Protei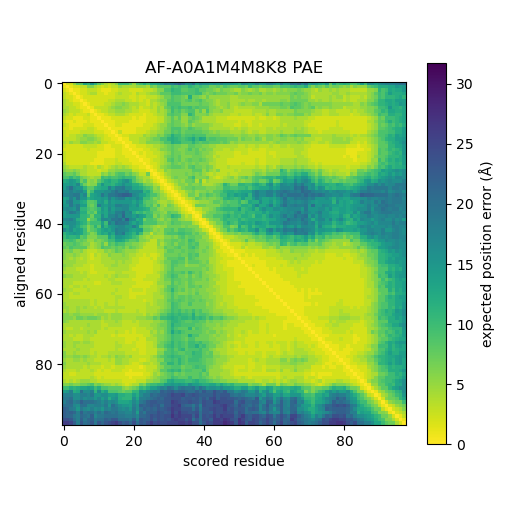n AF-A0A1M4M8K8-F1 (afdb_monomer)

pLDDT: mean 80.92, std 15.63, range [33.34, 95.56]

Mean predicted aligned error: 7.6 Å

Radius of gyration: 14.16 Å; Cα contacts (8 Å, |Δi|>4): 183; chains: 1; bounding box: 38×30×30 Å

Secondary structure (DSSP, 8-state):
-EEEEE-SSEEEEE-TTS-EEEEEPSEEEEETTEE-TT-SSEEEE-TTHHHHHHHHHHHHHHHHHHTT---SEEEEETTTTEEEE-TTS---TTTS--

Foldseek 3Di:
DAFPDDDQFWTWGADPVLKIKIAGFQFAADDPLDGDNPHPHRNDGHPCPLLVVQVVVQVVVVVCVVVVNDDQFDDDDSVRSMTIGNNVPPVPVVPPDD

Solvent-accessible surface area (backbone atoms only — not comparable to full-atom values): 5573 Å² total; per-residue (Å²): 121,46,83,74,45,84,52,86,44,35,37,35,26,39,40,92,89,54,30,32,39,38,35,43,36,33,43,35,29,9,58,97,72,41,88,28,91,84,43,95,40,79,33,51,71,43,89,56,48,17,42,53,53,47,54,54,48,47,57,52,53,52,55,37,46,75,69,70,44,94,67,44,73,73,49,71,43,70,91,76,24,30,34,36,32,44,51,85,49,79,72,58,82,81,68,73,82,124

Sequence (98 aa):
MDLVYRGKTKDVYKLENGNYLLKFKDDVTGTDGVFDPGANTVGLSIEGAGKAGLRLTKFFFEKLNDMNIPTHYVDADIENNSKVDRGTFRMSCAKEYK

Structure (mmCIF, N/CA/C/O backbone):
data_AF-A0A1M4M8K8-F1
#
_entry.id   AF-A0A1M4M8K8-F1
#
loop_
_atom_site.group_PDB
_atom_site.id
_atom_site.type_symbol
_atom_site.label_atom_id
_atom_site.label_alt_id
_atom_site.label_comp_id
_atom_site.label_asym_id
_atom_site.label_entity_id
_atom_site.label_seq_id
_atom_site.pdbx_PDB_ins_code
_atom_site.Cartn_x
_atom_site.Cartn_y
_atom_site.Cartn_z
_atom_site.occupancy
_atom_site.B_iso_or_equiv
_atom_site.auth_seq_id
_atom_site.auth_comp_id
_atom_site.auth_asym_id
_atom_site.auth_atom_id
_atom_site.pdbx_PDB_model_num
ATOM 1 N N . MET A 1 1 ? -3.485 13.692 7.116 1.00 82.06 1 MET A N 1
ATOM 2 C CA . MET A 1 1 ? -2.732 12.448 6.819 1.00 82.06 1 MET A CA 1
ATOM 3 C C . MET A 1 1 ? -1.283 12.702 7.166 1.00 82.06 1 MET A C 1
ATOM 5 O O . MET A 1 1 ? -0.727 13.654 6.632 1.00 82.06 1 MET A O 1
ATOM 9 N N . ASP A 1 2 ? -0.679 11.852 7.991 1.00 87.19 2 ASP A N 1
ATOM 10 C CA . ASP A 1 2 ? 0.689 12.075 8.474 1.00 87.19 2 ASP A CA 1
ATOM 11 C C . ASP A 1 2 ? 1.619 10.988 7.945 1.00 87.19 2 ASP A C 1
ATOM 13 O O . ASP A 1 2 ? 1.315 9.804 8.082 1.00 87.19 2 ASP A O 1
ATOM 17 N N . LEU A 1 3 ? 2.750 11.355 7.335 1.00 89.56 3 LEU A N 1
ATOM 18 C CA . LEU A 1 3 ? 3.749 10.374 6.905 1.00 89.56 3 LEU A CA 1
ATOM 19 C C . LEU A 1 3 ? 4.424 9.767 8.143 1.00 89.56 3 LEU A C 1
ATOM 21 O O . LEU A 1 3 ? 5.115 10.461 8.882 1.00 89.56 3 LEU A O 1
ATOM 25 N N . VAL A 1 4 ? 4.237 8.465 8.354 1.00 89.25 4 VAL A N 1
ATOM 26 C CA . VAL A 1 4 ? 4.798 7.728 9.500 1.00 89.25 4 VAL A CA 1
ATOM 27 C C . VAL A 1 4 ? 6.129 7.092 9.143 1.00 89.25 4 VAL A C 1
ATOM 29 O O . VAL A 1 4 ? 7.038 7.039 9.968 1.00 89.25 4 VAL A O 1
ATOM 32 N N . TYR A 1 5 ? 6.239 6.573 7.921 1.00 88.44 5 TYR A N 1
ATOM 33 C CA . TYR A 1 5 ? 7.429 5.870 7.476 1.00 88.44 5 TYR A CA 1
ATOM 34 C C . TYR A 1 5 ? 7.581 5.966 5.962 1.00 88.44 5 TYR A C 1
ATOM 36 O O . TYR A 1 5 ? 6.632 5.730 5.215 1.00 88.44 5 TYR A O 1
ATOM 44 N N . ARG A 1 6 ? 8.797 6.282 5.518 1.00 86.25 6 ARG A N 1
ATOM 45 C CA . ARG A 1 6 ? 9.188 6.245 4.111 1.00 86.25 6 ARG A CA 1
ATOM 46 C C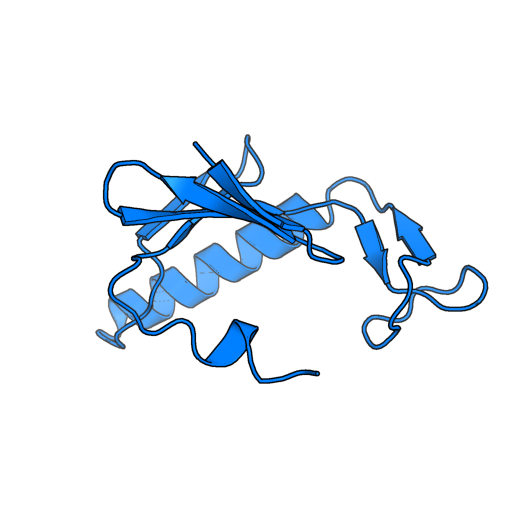 . ARG A 1 6 ? 10.014 4.988 3.876 1.00 86.25 6 ARG A C 1
ATOM 48 O O . ARG A 1 6 ? 11.169 4.921 4.284 1.00 86.25 6 ARG A O 1
ATOM 55 N N . GLY A 1 7 ? 9.401 3.989 3.255 1.00 83.00 7 GLY A N 1
ATOM 56 C CA . GLY A 1 7 ? 10.058 2.740 2.890 1.00 83.00 7 GLY A CA 1
ATOM 57 C C . GLY A 1 7 ? 10.648 2.782 1.482 1.00 83.00 7 GLY A C 1
ATOM 58 O O . GLY A 1 7 ? 10.405 3.713 0.707 1.00 83.00 7 GLY A O 1
ATOM 59 N N . LYS A 1 8 ? 11.393 1.722 1.142 1.00 80.12 8 LYS A N 1
ATOM 60 C CA . LYS A 1 8 ? 12.013 1.537 -0.182 1.00 80.12 8 LYS A CA 1
ATOM 61 C C . LYS A 1 8 ? 10.955 1.496 -1.288 1.00 80.12 8 LYS A C 1
ATOM 63 O O . LYS A 1 8 ? 11.008 2.277 -2.222 1.00 80.12 8 LYS A O 1
ATOM 68 N N . THR A 1 9 ? 9.948 0.640 -1.118 1.00 81.19 9 THR A N 1
ATOM 69 C CA . THR A 1 9 ? 8.913 0.375 -2.135 1.00 81.19 9 THR A CA 1
ATOM 70 C C . THR A 1 9 ? 7.524 0.882 -1.740 1.00 81.19 9 THR A C 1
ATOM 72 O O . THR A 1 9 ? 6.585 0.807 -2.534 1.00 81.19 9 THR A O 1
ATOM 75 N N . LYS A 1 10 ? 7.352 1.373 -0.502 1.00 87.12 10 LYS A N 1
ATOM 76 C CA . LYS A 1 10 ? 6.071 1.882 0.012 1.00 87.12 10 LYS A CA 1
ATOM 77 C C . LYS A 1 10 ? 6.262 3.036 0.985 1.00 87.12 10 LYS A C 1
ATOM 79 O O . LYS A 1 10 ? 7.152 2.977 1.829 1.00 87.12 10 LYS A O 1
ATOM 84 N N . ASP A 1 11 ? 5.381 4.023 0.916 1.00 90.06 11 ASP A N 1
ATOM 85 C CA . ASP A 1 11 ? 5.233 5.053 1.944 1.00 90.06 11 ASP A CA 1
ATOM 86 C C . ASP A 1 11 ? 4.011 4.748 2.812 1.00 90.06 11 ASP A C 1
ATOM 88 O O . ASP A 1 11 ? 2.954 4.380 2.302 1.00 90.06 11 ASP A O 1
ATOM 92 N N . VAL A 1 12 ? 4.159 4.888 4.127 1.00 91.31 12 VAL A N 1
ATOM 93 C CA . VAL A 1 12 ? 3.118 4.589 5.115 1.00 91.31 12 VAL A CA 1
ATOM 94 C C . VAL A 1 12 ? 2.646 5.891 5.742 1.00 91.31 12 VAL A C 1
ATOM 96 O O . VAL A 1 12 ? 3.420 6.598 6.390 1.00 91.31 12 VAL A O 1
ATOM 99 N N . TYR A 1 13 ? 1.360 6.177 5.593 1.00 91.50 13 TYR A N 1
ATOM 100 C CA . TYR A 1 13 ? 0.693 7.337 6.164 1.00 91.50 13 TYR A CA 1
ATOM 101 C C . TYR A 1 13 ? -0.305 6.899 7.229 1.00 91.50 13 TYR A C 1
ATOM 103 O O . TYR A 1 13 ? -0.975 5.882 7.075 1.00 91.50 13 TYR A O 1
ATOM 111 N N . LYS A 1 14 ? -0.440 7.675 8.299 1.00 91.75 14 LYS A N 1
ATOM 112 C CA . LYS A 1 14 ? -1.508 7.520 9.284 1.00 91.75 14 LYS A CA 1
ATOM 113 C C . LYS A 1 14 ? -2.707 8.3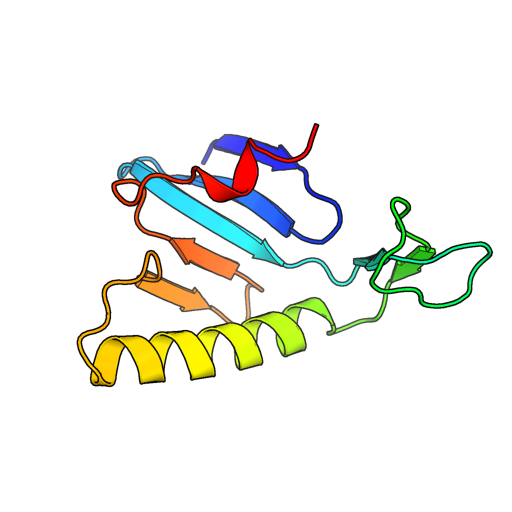61 8.866 1.00 91.75 14 LYS A C 1
ATOM 115 O O . LYS A 1 14 ? -2.568 9.540 8.523 1.00 91.75 14 LYS A O 1
ATOM 120 N N . LEU A 1 15 ? -3.877 7.741 8.897 1.00 91.25 15 LEU A N 1
ATOM 121 C CA . LEU A 1 15 ? -5.167 8.384 8.701 1.00 91.25 15 LEU A CA 1
ATOM 122 C C . LEU A 1 15 ? -5.759 8.786 10.059 1.00 91.25 15 LEU A C 1
ATOM 124 O O . LEU A 1 15 ? -5.460 8.187 11.093 1.00 91.25 15 LEU A O 1
ATOM 128 N N . GLU A 1 16 ? -6.620 9.800 10.057 1.00 89.00 16 GLU A N 1
ATOM 129 C CA . GLU A 1 16 ? -7.236 10.348 11.277 1.00 89.00 16 GLU A CA 1
ATOM 130 C C . GLU A 1 16 ? -8.136 9.332 11.993 1.00 89.00 16 GLU A C 1
ATOM 132 O O . GLU A 1 16 ? -8.224 9.328 13.216 1.00 89.00 16 GLU A O 1
ATOM 137 N N . ASN A 1 17 ? -8.727 8.398 11.243 1.00 88.50 17 ASN A N 1
ATOM 138 C CA . ASN A 1 17 ? -9.532 7.293 11.770 1.00 88.50 17 ASN A CA 1
ATOM 139 C C . ASN A 1 17 ? -8.703 6.174 12.437 1.00 88.50 17 ASN A C 1
ATOM 141 O O . ASN A 1 17 ? -9.256 5.144 12.815 1.00 88.50 17 ASN A O 1
ATOM 145 N N . GLY A 1 18 ? -7.382 6.340 12.549 1.00 87.56 18 GLY A N 1
ATOM 146 C CA . GLY A 1 18 ? -6.476 5.360 13.146 1.00 87.56 18 GLY A CA 1
ATOM 147 C C . GLY A 1 18 ? -5.997 4.265 12.192 1.00 87.56 18 GLY A C 1
ATOM 148 O O . GLY A 1 18 ? -5.139 3.480 12.590 1.00 87.56 18 GLY A O 1
ATOM 149 N N . ASN A 1 19 ? -6.484 4.220 10.949 1.00 92.00 19 ASN A N 1
ATOM 150 C CA . ASN A 1 19 ? -5.977 3.312 9.919 1.00 92.00 19 ASN A CA 1
ATOM 151 C C . ASN A 1 19 ? -4.693 3.844 9.275 1.00 92.00 19 ASN A C 1
ATOM 153 O O . ASN A 1 19 ? -4.305 5.002 9.448 1.00 92.00 19 ASN A O 1
ATOM 157 N N . TYR A 1 20 ? -4.041 2.985 8.502 1.00 91.81 20 TYR A N 1
ATOM 158 C CA . TYR A 1 20 ? -2.846 3.321 7.746 1.00 91.81 20 TYR A CA 1
ATOM 159 C C . TYR A 1 20 ? -3.129 3.268 6.249 1.00 91.81 20 TYR A C 1
ATOM 161 O O . TYR A 1 20 ? -3.815 2.373 5.772 1.00 91.81 20 TYR A O 1
ATOM 169 N N . LEU A 1 21 ? -2.582 4.224 5.508 1.00 91.94 21 LEU A N 1
ATOM 170 C CA . LEU A 1 21 ? -2.575 4.242 4.054 1.00 91.94 21 LEU A CA 1
ATOM 171 C C . LEU A 1 21 ? -1.162 3.910 3.576 1.00 91.94 21 LEU A C 1
ATOM 173 O O . LEU A 1 21 ? -0.214 4.632 3.877 1.00 91.94 21 LEU A O 1
ATOM 177 N N . LEU A 1 22 ? -1.021 2.829 2.824 1.00 92.19 22 LEU A N 1
ATOM 178 C CA . LEU A 1 22 ? 0.229 2.406 2.212 1.00 92.19 22 LEU A CA 1
ATOM 179 C C . LEU A 1 22 ? 0.199 2.802 0.738 1.00 92.19 22 LEU A C 1
ATOM 181 O O . LEU A 1 22 ? -0.587 2.249 -0.028 1.00 92.19 22 LEU A O 1
ATOM 185 N N . LYS A 1 23 ? 1.061 3.735 0.331 1.00 90.81 23 LYS A N 1
ATOM 186 C CA . LYS A 1 23 ? 1.261 4.099 -1.076 1.00 90.81 23 LYS A CA 1
ATOM 187 C C . LYS A 1 23 ? 2.400 3.292 -1.672 1.00 90.81 23 LYS A C 1
ATOM 189 O O . LYS A 1 23 ? 3.503 3.296 -1.134 1.00 90.81 23 LYS A O 1
ATOM 194 N N . PHE A 1 24 ? 2.129 2.602 -2.768 1.00 89.12 24 PHE A N 1
ATOM 195 C CA . PHE A 1 24 ? 3.079 1.753 -3.471 1.00 89.12 24 PHE A CA 1
ATOM 196 C C . PHE A 1 24 ? 3.855 2.609 -4.470 1.00 89.12 24 PHE A C 1
ATOM 198 O O . PHE A 1 24 ? 3.261 3.400 -5.202 1.00 89.12 24 PHE A O 1
ATOM 205 N N . LYS A 1 25 ? 5.177 2.455 -4.482 1.00 85.75 25 LYS A N 1
ATOM 206 C CA . LYS A 1 25 ? 6.064 3.118 -5.438 1.00 85.75 25 LYS A CA 1
ATOM 207 C C . LYS A 1 25 ? 6.382 2.175 -6.589 1.00 85.75 25 LYS A C 1
ATOM 209 O O . LYS A 1 25 ? 6.302 0.957 -6.439 1.00 85.75 25 LYS A O 1
ATOM 214 N N . ASP A 1 26 ? 6.790 2.772 -7.695 1.00 83.81 26 ASP A N 1
ATOM 215 C CA . ASP A 1 26 ? 7.354 2.070 -8.850 1.00 83.81 26 ASP A CA 1
ATOM 216 C C . ASP A 1 26 ? 8.859 1.788 -8.678 1.00 83.81 26 ASP A C 1
ATOM 218 O O . ASP A 1 26 ? 9.479 1.092 -9.481 1.00 83.81 26 ASP A O 1
ATOM 222 N N . ASP A 1 27 ? 9.431 2.280 -7.578 1.00 78.75 27 ASP A N 1
ATOM 223 C CA . ASP A 1 27 ? 10.804 2.034 -7.167 1.00 78.75 27 ASP A CA 1
ATOM 224 C C . ASP A 1 27 ? 11.016 0.554 -6.849 1.00 78.75 27 ASP A C 1
ATOM 226 O O . ASP A 1 27 ? 10.343 -0.034 -5.994 1.00 78.75 27 ASP A O 1
ATOM 230 N N . VAL A 1 28 ? 12.001 -0.033 -7.518 1.00 75.69 28 VAL A N 1
ATOM 231 C CA . VAL A 1 28 ? 12.449 -1.403 -7.301 1.00 75.69 28 VAL A CA 1
ATOM 232 C C . VAL A 1 28 ? 13.864 -1.408 -6.745 1.00 75.69 28 VAL A C 1
ATOM 234 O O . VAL A 1 28 ? 14.688 -0.526 -7.006 1.00 75.69 28 VAL A O 1
ATOM 237 N N . THR A 1 29 ? 14.157 -2.408 -5.927 1.00 74.62 29 THR A N 1
ATOM 238 C CA . THR A 1 29 ? 15.490 -2.560 -5.357 1.00 74.62 29 THR A CA 1
ATOM 239 C C . THR A 1 29 ? 16.449 -3.142 -6.392 1.00 74.62 29 THR A C 1
ATOM 241 O O . THR A 1 29 ? 16.052 -3.886 -7.291 1.00 74.62 29 THR A O 1
ATOM 244 N N . GLY A 1 30 ? 17.715 -2.754 -6.299 1.00 67.81 30 GLY A N 1
ATOM 245 C CA . GLY A 1 30 ? 18.758 -3.246 -7.186 1.00 67.81 30 GLY A CA 1
ATOM 246 C C . GLY A 1 30 ? 20.150 -2.884 -6.696 1.00 67.81 30 GLY A C 1
ATOM 247 O O . GLY A 1 30 ? 20.316 -1.944 -5.912 1.00 67.81 30 GLY A O 1
ATOM 248 N N . THR A 1 31 ? 21.131 -3.632 -7.185 1.00 66.94 31 THR A N 1
ATOM 249 C CA . THR A 1 31 ? 22.561 -3.403 -6.954 1.00 66.94 31 THR A CA 1
ATOM 250 C C . THR A 1 31 ? 23.209 -3.160 -8.313 1.00 66.94 31 THR A C 1
ATOM 252 O O . THR A 1 31 ? 22.945 -3.903 -9.256 1.00 66.94 31 THR A O 1
ATOM 255 N N . ASP A 1 32 ? 23.990 -2.084 -8.440 1.00 65.31 32 ASP A N 1
ATOM 256 C CA . ASP A 1 32 ? 24.724 -1.728 -9.667 1.00 65.31 32 ASP A CA 1
ATOM 257 C C . ASP A 1 32 ? 23.863 -1.669 -10.947 1.00 65.31 32 ASP A C 1
ATOM 259 O O . ASP A 1 32 ? 24.292 -2.042 -12.036 1.00 65.31 32 ASP A O 1
ATOM 263 N N . GLY A 1 33 ? 22.615 -1.201 -10.820 1.00 61.72 33 GLY A N 1
ATOM 264 C CA . GLY A 1 33 ? 21.682 -1.072 -11.946 1.00 61.72 33 GLY A CA 1
ATOM 265 C C . GLY A 1 33 ? 21.055 -2.390 -12.416 1.00 61.72 33 GLY A C 1
ATOM 266 O O . GLY A 1 33 ? 20.314 -2.390 -13.397 1.00 61.72 33 GLY A O 1
ATOM 267 N N . VAL A 1 34 ? 21.299 -3.502 -11.716 1.00 71.81 34 VAL A N 1
ATOM 268 C CA . VAL A 1 34 ? 20.626 -4.787 -11.941 1.00 71.81 34 VAL A CA 1
ATOM 269 C C . VAL A 1 34 ? 19.469 -4.926 -10.952 1.00 71.81 34 VAL A C 1
ATOM 271 O O . VAL A 1 34 ? 19.630 -4.683 -9.755 1.00 71.81 34 VAL A O 1
ATOM 274 N N . PHE A 1 35 ? 18.288 -5.307 -11.452 1.00 66.62 35 PHE A N 1
ATOM 275 C CA . PHE A 1 35 ? 17.118 -5.585 -10.616 1.00 66.62 35 PHE A CA 1
ATOM 276 C C . PHE A 1 35 ? 17.433 -6.712 -9.628 1.00 66.62 35 PHE A C 1
ATOM 278 O O . PHE A 1 35 ? 17.705 -7.842 -10.033 1.00 66.62 35 PHE A O 1
ATOM 285 N N . ASP A 1 36 ? 17.361 -6.397 -8.338 1.00 70.19 36 ASP A N 1
ATOM 286 C CA . ASP A 1 36 ? 17.569 -7.343 -7.248 1.00 70.19 36 ASP A CA 1
ATOM 287 C C . ASP A 1 36 ? 16.498 -7.095 -6.170 1.00 70.19 36 ASP A C 1
ATOM 289 O O . ASP A 1 36 ? 16.585 -6.116 -5.416 1.00 70.19 36 ASP A O 1
ATOM 293 N N . PRO A 1 37 ? 15.476 -7.965 -6.062 1.00 64.25 37 PRO A N 1
ATOM 294 C CA . PRO A 1 37 ? 14.388 -7.799 -5.100 1.00 64.25 37 PRO A CA 1
ATOM 295 C C . PRO A 1 37 ? 14.846 -7.926 -3.634 1.00 64.25 37 PRO A C 1
ATOM 297 O O . PRO A 1 37 ? 14.081 -7.577 -2.734 1.00 64.25 37 PRO A O 1
ATOM 300 N N . GLY A 1 38 ? 16.068 -8.414 -3.381 1.00 63.16 38 GLY A N 1
ATOM 301 C CA . GLY A 1 38 ? 16.682 -8.516 -2.055 1.00 63.16 38 GLY A CA 1
ATOM 302 C C . GLY A 1 38 ? 17.577 -7.333 -1.676 1.00 63.16 38 GLY A C 1
ATOM 303 O O . GLY A 1 38 ? 17.988 -7.229 -0.518 1.00 63.16 38 GLY A O 1
ATOM 304 N N . ALA A 1 39 ? 17.868 -6.421 -2.607 1.00 72.94 39 ALA A N 1
ATOM 305 C CA . ALA A 1 39 ? 18.798 -5.330 -2.354 1.00 72.94 39 ALA A CA 1
ATOM 306 C C . ALA A 1 39 ? 18.265 -4.301 -1.336 1.00 72.94 39 ALA A C 1
ATOM 308 O O . ALA A 1 39 ? 17.063 -4.043 -1.166 1.00 72.94 39 ALA A O 1
ATOM 309 N N . ASN A 1 40 ? 19.201 -3.665 -0.633 1.00 66.88 40 ASN A N 1
ATOM 310 C CA . ASN A 1 40 ? 18.899 -2.619 0.346 1.00 66.88 40 ASN A CA 1
ATOM 311 C C . ASN A 1 40 ? 18.838 -1.214 -0.253 1.00 66.88 40 ASN A C 1
ATOM 313 O O . ASN A 1 40 ? 18.398 -0.281 0.417 1.00 66.88 40 ASN A O 1
ATOM 317 N N . THR A 1 41 ? 19.193 -1.087 -1.525 1.00 64.38 41 THR A N 1
ATOM 318 C CA . THR A 1 41 ? 19.202 0.149 -2.300 1.00 64.38 41 THR A CA 1
ATOM 319 C C . THR A 1 41 ? 18.103 0.132 -3.352 1.00 64.38 41 THR A C 1
ATOM 321 O O . THR A 1 41 ? 17.795 -0.911 -3.929 1.00 64.38 41 THR A O 1
ATOM 324 N N . VAL A 1 42 ? 17.499 1.294 -3.602 1.00 66.38 42 VAL A N 1
ATOM 325 C CA . VAL A 1 42 ? 16.652 1.500 -4.784 1.00 66.38 42 VAL A CA 1
ATOM 326 C C . VAL A 1 42 ? 17.586 1.529 -5.987 1.00 66.38 42 VAL A C 1
ATOM 328 O O . VAL A 1 42 ? 18.474 2.376 -6.045 1.00 66.38 42 VAL A O 1
ATOM 331 N N . GLY A 1 43 ? 17.435 0.560 -6.885 1.00 64.12 43 GLY A N 1
ATOM 332 C CA . GLY A 1 43 ? 18.339 0.387 -8.021 1.00 64.12 43 GLY A CA 1
ATOM 333 C C . GLY A 1 43 ? 17.771 0.949 -9.317 1.00 64.12 43 GLY A C 1
ATOM 334 O O . GLY A 1 43 ? 18.525 1.463 -10.135 1.00 64.12 43 GLY A O 1
ATOM 335 N N . LEU A 1 44 ? 16.450 0.857 -9.500 1.00 75.62 44 LEU A N 1
ATOM 336 C CA . LEU A 1 44 ? 15.733 1.264 -10.710 1.00 75.62 44 LEU A CA 1
ATOM 337 C C . LEU A 1 44 ? 14.295 1.681 -10.348 1.00 75.62 44 LEU A C 1
ATOM 339 O O . LEU A 1 44 ? 13.804 1.362 -9.265 1.00 75.62 44 LEU A O 1
ATOM 343 N N . SER A 1 45 ? 13.600 2.356 -11.262 1.00 75.50 45 SER A N 1
ATOM 344 C CA . SER A 1 45 ? 12.152 2.591 -11.176 1.00 75.50 45 SER A CA 1
ATOM 345 C C . SER A 1 45 ? 11.498 1.960 -12.402 1.00 75.50 45 SER A C 1
ATOM 347 O O . SER A 1 45 ? 11.939 2.202 -13.527 1.00 75.50 45 SER A O 1
ATOM 349 N N . ILE A 1 46 ? 10.509 1.093 -12.190 1.00 78.81 46 ILE A N 1
ATOM 350 C CA . ILE A 1 46 ? 9.776 0.410 -13.260 1.00 78.81 46 ILE A CA 1
ATOM 351 C C . ILE A 1 46 ? 8.332 0.885 -13.194 1.00 78.81 46 ILE A C 1
ATOM 353 O O . ILE A 1 46 ? 7.604 0.539 -12.262 1.00 78.81 46 ILE A O 1
ATOM 357 N N . GLU A 1 47 ? 7.916 1.656 -14.197 1.00 81.94 47 GLU A N 1
ATOM 358 C CA . GLU A 1 47 ? 6.560 2.194 -14.267 1.00 81.94 47 GLU A CA 1
ATOM 359 C C . GLU A 1 47 ? 5.515 1.075 -14.144 1.00 81.94 47 GLU A C 1
ATOM 361 O O . GLU A 1 47 ? 5.552 0.059 -14.844 1.00 81.94 47 GLU A O 1
ATOM 366 N N . GLY A 1 48 ? 4.578 1.246 -13.211 1.00 83.50 48 GLY A N 1
ATOM 367 C CA . GLY A 1 48 ? 3.511 0.283 -12.961 1.00 83.50 48 GLY A CA 1
ATOM 368 C C . GLY A 1 48 ? 3.897 -0.916 -12.089 1.00 83.50 48 GLY A C 1
ATOM 369 O O . GLY A 1 48 ? 3.020 -1.746 -11.813 1.00 83.50 48 GLY A O 1
ATOM 370 N N . ALA A 1 49 ? 5.135 -1.012 -11.593 1.00 85.19 49 ALA A N 1
ATOM 371 C CA . ALA A 1 49 ? 5.522 -2.037 -10.620 1.00 85.19 49 ALA A CA 1
ATOM 372 C C . ALA A 1 49 ? 4.708 -1.924 -9.320 1.00 85.19 49 ALA A C 1
ATOM 374 O O . ALA A 1 49 ? 4.237 -2.937 -8.789 1.00 85.19 49 ALA A O 1
ATOM 375 N N . GLY A 1 50 ? 4.440 -0.699 -8.858 1.00 86.19 50 GLY A N 1
ATOM 376 C CA . GLY A 1 50 ? 3.573 -0.438 -7.713 1.00 86.19 50 GLY A CA 1
ATOM 377 C C . GLY A 1 50 ? 2.141 -0.917 -7.960 1.00 86.19 50 GLY A C 1
ATOM 378 O O . GLY A 1 50 ? 1.583 -1.638 -7.126 1.00 86.19 50 GLY A O 1
ATOM 379 N N . LYS A 1 51 ? 1.584 -0.617 -9.146 1.00 90.31 51 LYS A N 1
ATOM 380 C CA . LYS A 1 51 ? 0.242 -1.066 -9.581 1.00 90.31 51 LYS A CA 1
ATOM 381 C C . LYS A 1 51 ? 0.142 -2.588 -9.621 1.00 90.31 51 LYS A C 1
ATOM 383 O O . LYS A 1 51 ? -0.823 -3.165 -9.117 1.00 90.31 51 LYS A O 1
ATOM 388 N N . ALA A 1 52 ? 1.128 -3.252 -10.222 1.00 88.75 52 ALA A N 1
ATOM 389 C CA . ALA A 1 52 ? 1.170 -4.708 -10.317 1.00 88.75 52 ALA A CA 1
ATOM 390 C C . ALA A 1 52 ? 1.257 -5.358 -8.929 1.00 88.75 52 ALA A C 1
ATOM 392 O O . ALA A 1 52 ? 0.478 -6.265 -8.623 1.00 88.75 52 ALA A O 1
ATOM 393 N N . GLY A 1 53 ? 2.131 -4.837 -8.062 1.00 88.81 53 GLY A N 1
ATOM 394 C CA . GLY A 1 53 ? 2.256 -5.300 -6.684 1.00 88.81 53 GLY A CA 1
ATOM 395 C C . GLY A 1 53 ? 0.970 -5.106 -5.878 1.00 88.81 53 GLY A C 1
ATOM 396 O O . GLY A 1 53 ? 0.585 -5.989 -5.109 1.00 88.81 53 GLY A O 1
ATOM 397 N N . LEU A 1 54 ? 0.265 -3.988 -6.076 1.00 92.06 54 LEU A N 1
ATOM 398 C CA . LEU A 1 54 ? -1.002 -3.716 -5.401 1.00 92.06 54 LEU A CA 1
ATOM 399 C C . LEU A 1 54 ? -2.129 -4.638 -5.884 1.00 92.06 54 LEU A C 1
ATOM 401 O O . LEU A 1 54 ? -2.867 -5.158 -5.050 1.00 92.06 54 LEU A O 1
ATOM 405 N N . ARG A 1 55 ? -2.233 -4.906 -7.193 1.00 92.19 55 ARG A N 1
ATOM 406 C CA . ARG A 1 55 ? -3.215 -5.862 -7.741 1.00 92.19 55 ARG A CA 1
ATOM 407 C C . ARG A 1 55 ? -3.037 -7.262 -7.157 1.00 92.19 55 ARG A C 1
ATOM 409 O O . ARG A 1 55 ? -4.013 -7.873 -6.729 1.00 92.19 55 ARG A O 1
ATOM 416 N N . LEU A 1 56 ? -1.795 -7.744 -7.094 1.00 93.12 56 LEU A N 1
ATOM 417 C CA . LEU A 1 56 ? -1.486 -9.051 -6.514 1.00 93.12 56 LEU A CA 1
ATOM 418 C C . LEU A 1 56 ? -1.806 -9.090 -5.015 1.00 93.12 56 LEU A C 1
ATOM 420 O O . LEU A 1 56 ? -2.406 -10.043 -4.525 1.00 93.12 56 LEU A O 1
ATOM 424 N N . THR A 1 57 ? -1.440 -8.022 -4.302 1.00 92.50 57 THR A N 1
ATOM 425 C CA . THR A 1 57 ? -1.758 -7.851 -2.881 1.00 92.50 57 THR A CA 1
ATOM 426 C C . THR A 1 57 ? -3.270 -7.933 -2.665 1.00 92.50 57 THR A C 1
ATOM 428 O O . THR A 1 57 ? -3.721 -8.774 -1.894 1.00 92.50 57 THR A O 1
ATOM 431 N N . LYS A 1 58 ? -4.057 -7.118 -3.380 1.00 93.50 58 LYS A N 1
ATOM 432 C CA . LYS A 1 58 ? -5.526 -7.113 -3.309 1.00 93.50 58 LYS A CA 1
ATOM 433 C C . LYS A 1 58 ? -6.100 -8.520 -3.492 1.00 93.50 58 LYS A C 1
ATOM 435 O O . LYS A 1 58 ? -6.792 -9.004 -2.605 1.00 93.50 58 LYS A O 1
ATOM 440 N N . PHE A 1 59 ? -5.705 -9.207 -4.562 1.00 94.50 59 PHE A N 1
ATOM 441 C CA . PHE A 1 59 ? -6.186 -10.552 -4.880 1.00 94.50 59 PHE A CA 1
ATOM 442 C C . PHE A 1 59 ? -5.977 -11.569 -3.746 1.00 94.50 59 PHE A C 1
ATOM 444 O O . PHE A 1 59 ? -6.893 -12.317 -3.405 1.00 94.50 59 PHE A O 1
ATOM 451 N N . PHE A 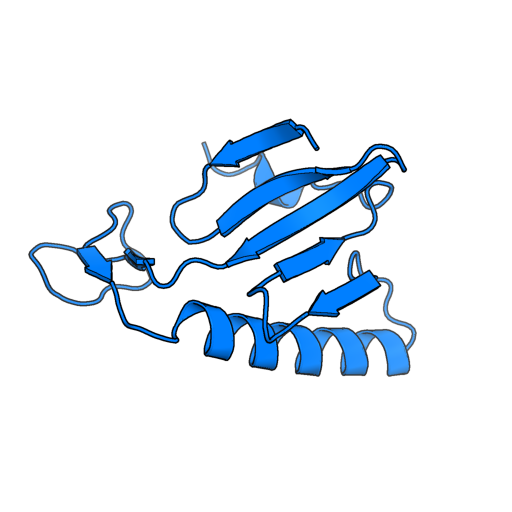1 60 ? -4.783 -11.616 -3.145 1.00 95.56 60 PHE A N 1
ATOM 452 C CA . PHE A 1 60 ? -4.522 -12.558 -2.054 1.00 95.56 60 PHE A CA 1
ATOM 453 C C . PHE A 1 60 ? -5.223 -12.162 -0.757 1.00 95.56 60 PHE A C 1
ATOM 455 O O . PHE A 1 60 ? -5.758 -13.032 -0.077 1.00 95.56 60 PHE A O 1
ATOM 462 N N . PHE A 1 61 ? -5.245 -10.875 -0.409 1.00 94.62 61 PHE A N 1
ATOM 463 C CA . PHE A 1 61 ? -5.910 -10.426 0.813 1.00 94.62 61 PHE A CA 1
ATOM 464 C C . PHE A 1 61 ? -7.429 -10.624 0.757 1.00 94.62 61 PHE A C 1
ATOM 466 O O . PHE A 1 61 ? -8.008 -11.035 1.758 1.00 94.62 61 PHE A O 1
ATOM 473 N N . GLU A 1 62 ? -8.061 -10.406 -0.398 1.00 93.19 62 GLU A N 1
ATOM 474 C CA . GLU A 1 62 ? -9.481 -10.716 -0.607 1.00 93.19 62 GLU A CA 1
ATOM 475 C C . GLU A 1 62 ? -9.745 -12.214 -0.431 1.00 93.19 62 GLU A C 1
ATOM 477 O O . GLU A 1 62 ? -10.583 -12.590 0.382 1.00 93.19 62 GLU A O 1
ATOM 482 N N . LYS A 1 63 ? -8.943 -13.083 -1.063 1.00 94.81 63 LYS A N 1
ATOM 483 C CA . LYS A 1 63 ? -9.059 -14.540 -0.873 1.00 94.81 63 LYS A CA 1
ATOM 484 C C . LYS A 1 63 ? -8.887 -14.979 0.581 1.00 94.81 63 LYS A C 1
ATOM 486 O O . L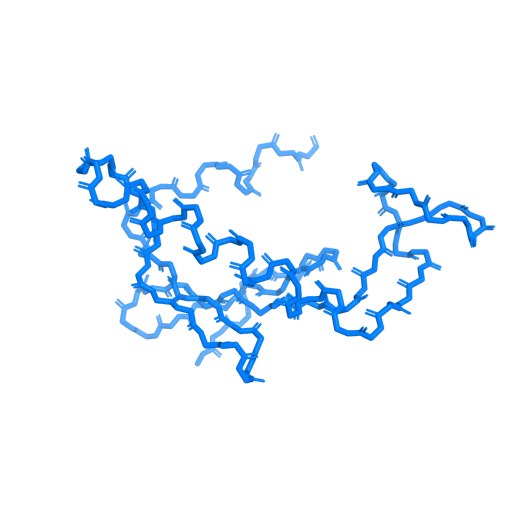YS A 1 63 ? -9.587 -15.880 1.029 1.00 94.81 63 LYS A O 1
ATOM 491 N N . LEU A 1 64 ? -7.939 -14.391 1.312 1.00 94.25 64 LEU A N 1
ATOM 492 C CA . LEU A 1 64 ? -7.732 -14.701 2.730 1.00 94.25 64 LEU A CA 1
ATOM 493 C C . LEU A 1 64 ? -8.932 -14.254 3.574 1.00 94.25 64 LEU A C 1
ATOM 495 O O . LEU A 1 64 ? -9.366 -14.993 4.457 1.00 94.25 64 LEU A O 1
ATOM 499 N N . ASN A 1 65 ? -9.493 -13.083 3.274 1.00 91.00 65 ASN A N 1
ATOM 500 C CA . ASN A 1 65 ? -10.692 -12.589 3.939 1.00 91.00 65 ASN A CA 1
ATOM 501 C C . ASN A 1 65 ? -11.912 -13.480 3.650 1.00 91.00 65 ASN A C 1
ATOM 503 O O . ASN A 1 65 ? -12.654 -13.774 4.582 1.00 91.00 65 ASN A O 1
ATOM 507 N N . ASP A 1 66 ? -12.072 -13.977 2.418 1.00 95.25 66 ASP A N 1
ATOM 508 C CA . ASP A 1 66 ? -13.130 -14.935 2.049 1.00 95.25 66 ASP A CA 1
ATOM 509 C C . ASP A 1 66 ? -13.011 -16.261 2.817 1.00 95.25 66 ASP A C 1
ATOM 511 O O . ASP A 1 66 ? -14.004 -16.935 3.089 1.00 95.25 66 ASP A O 1
ATOM 515 N N . MET A 1 67 ? -11.789 -16.635 3.206 1.00 95.19 67 MET A N 1
ATOM 516 C CA . MET A 1 67 ? -11.509 -17.792 4.062 1.00 9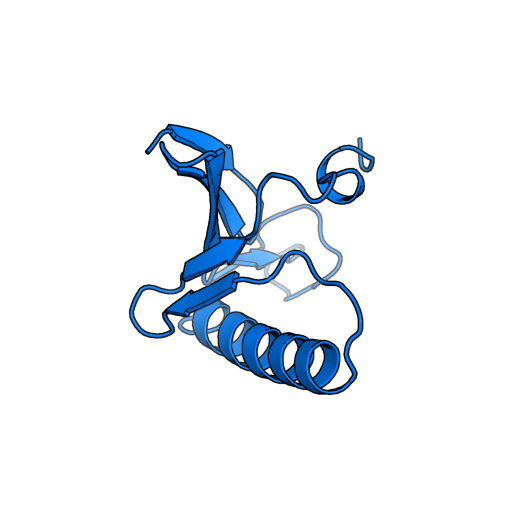5.19 67 MET A CA 1
ATOM 517 C C . MET A 1 67 ? -11.658 -17.482 5.562 1.00 95.19 67 MET A C 1
ATOM 519 O O . MET A 1 67 ? -11.300 -18.318 6.392 1.00 95.19 67 MET A O 1
ATOM 523 N N . ASN A 1 68 ? -12.156 -16.296 5.930 1.00 93.12 68 ASN A N 1
ATOM 524 C CA . ASN A 1 68 ? -12.227 -15.789 7.305 1.00 93.12 68 ASN A CA 1
ATOM 525 C C . ASN A 1 68 ? -10.870 -15.770 8.036 1.00 93.12 68 ASN A C 1
ATOM 527 O O . ASN A 1 68 ? -10.816 -15.825 9.267 1.00 93.12 68 ASN A O 1
ATOM 531 N N . ILE A 1 69 ? -9.761 -15.668 7.298 1.00 91.50 69 ILE A N 1
ATOM 532 C CA . ILE A 1 69 ? -8.434 -15.495 7.888 1.00 91.50 69 ILE A CA 1
ATOM 533 C C . ILE A 1 69 ? -8.277 -14.010 8.238 1.00 91.50 69 ILE A C 1
ATOM 535 O O . ILE A 1 69 ? -8.399 -13.157 7.358 1.00 91.50 69 ILE A O 1
ATOM 539 N N . PRO A 1 70 ? -8.012 -13.658 9.507 1.00 89.88 70 PRO A N 1
ATOM 540 C CA . PRO A 1 70 ? -7.928 -12.266 9.917 1.00 89.88 70 PRO A CA 1
ATOM 541 C C . PRO A 1 70 ? -6.706 -11.593 9.290 1.00 89.88 70 PRO A C 1
ATOM 543 O O . PRO A 1 70 ? -5.564 -11.996 9.515 1.00 89.88 70 PRO A O 1
ATOM 546 N N . THR A 1 71 ? -6.949 -10.525 8.535 1.00 90.50 71 THR A N 1
ATOM 547 C CA . THR A 1 71 ? -5.899 -9.715 7.919 1.00 90.50 71 THR A CA 1
ATOM 548 C C . THR A 1 71 ? -5.994 -8.253 8.348 1.00 90.50 71 THR A C 1
ATOM 550 O O . THR A 1 71 ? -7.030 -7.776 8.818 1.00 90.50 71 THR A O 1
ATOM 553 N N . HIS A 1 72 ? -4.899 -7.515 8.164 1.00 90.75 72 HIS A N 1
ATOM 554 C CA . HIS A 1 72 ? -4.893 -6.065 8.336 1.00 90.75 72 HIS A CA 1
ATOM 555 C C . HIS A 1 72 ? -5.525 -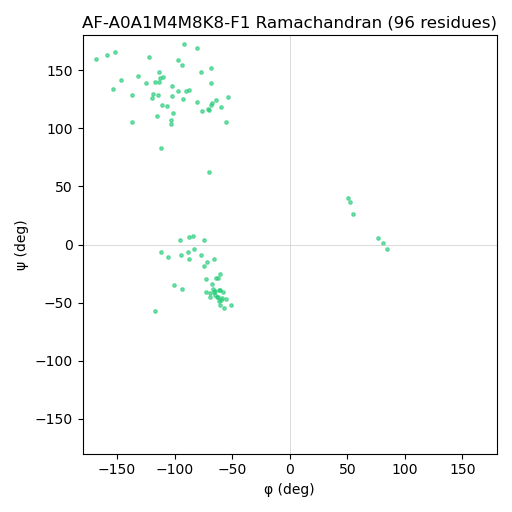5.321 7.149 1.00 90.75 72 HIS A C 1
ATOM 557 O O . HIS A 1 72 ? -5.746 -4.125 7.260 1.00 90.75 72 HIS A O 1
ATOM 563 N N . TYR A 1 73 ? -5.833 -5.989 6.034 1.00 92.25 73 TYR A N 1
ATOM 564 C CA . TYR A 1 73 ? -6.372 -5.345 4.837 1.00 92.25 73 TYR A CA 1
ATOM 565 C C . TYR A 1 73 ? -7.797 -4.817 5.060 1.00 92.25 73 TYR A C 1
ATOM 567 O O . TYR A 1 73 ? -8.630 -5.467 5.706 1.00 92.25 73 TYR A O 1
ATOM 575 N N . VAL A 1 74 ? -8.062 -3.620 4.532 1.00 92.19 74 VAL A N 1
ATOM 576 C CA . VAL A 1 74 ? -9.396 -3.007 4.484 1.00 92.19 74 VAL A CA 1
ATOM 577 C C . VAL A 1 74 ? -9.837 -2.822 3.039 1.00 92.19 74 VAL A C 1
ATOM 579 O O . VAL A 1 74 ? -10.878 -3.347 2.667 1.00 92.19 74 VAL A O 1
ATOM 582 N N . ASP A 1 75 ? -9.050 -2.097 2.242 1.00 93.44 75 ASP A N 1
ATOM 583 C CA . ASP A 1 75 ? -9.369 -1.818 0.839 1.00 93.44 75 ASP A CA 1
ATOM 584 C C . ASP A 1 75 ? -8.107 -1.442 0.039 1.00 93.44 75 ASP A C 1
ATOM 586 O O . ASP A 1 75 ? -7.058 -1.132 0.613 1.00 93.44 75 ASP A O 1
ATOM 590 N N . ALA A 1 76 ? -8.181 -1.498 -1.292 1.00 93.50 76 ALA A N 1
ATOM 591 C CA . ALA A 1 76 ? -7.129 -1.064 -2.206 1.00 93.50 76 ALA A CA 1
ATOM 592 C C . ALA A 1 76 ? -7.686 -0.275 -3.397 1.00 93.50 76 ALA A C 1
ATOM 594 O O . ALA A 1 76 ? -8.524 -0.773 -4.153 1.00 93.50 76 ALA A O 1
ATOM 595 N N . ASP A 1 77 ? -7.094 0.897 -3.618 1.00 93.19 77 ASP A N 1
ATOM 596 C CA . ASP A 1 77 ? -7.318 1.779 -4.756 1.00 93.19 77 ASP A CA 1
ATOM 597 C C . ASP A 1 77 ? -6.154 1.652 -5.752 1.00 93.19 77 ASP A C 1
ATOM 599 O O . ASP A 1 77 ? -5.032 2.115 -5.511 1.00 93.19 77 ASP A O 1
ATOM 603 N N . ILE A 1 78 ? -6.437 0.993 -6.878 1.00 89.81 78 ILE A N 1
ATOM 604 C CA . ILE A 1 78 ? -5.460 0.696 -7.933 1.00 89.81 78 ILE A CA 1
ATOM 605 C C . ILE A 1 78 ? -5.076 1.947 -8.735 1.00 89.81 78 ILE A C 1
ATOM 607 O O . ILE A 1 78 ? -3.945 2.034 -9.215 1.00 89.81 78 ILE A O 1
ATOM 611 N N . GLU A 1 79 ? -5.982 2.917 -8.868 1.00 87.38 79 GLU A N 1
ATOM 612 C CA . GLU A 1 79 ? -5.712 4.165 -9.590 1.00 87.38 79 GLU A CA 1
ATOM 613 C C . GLU A 1 79 ? -4.714 5.016 -8.807 1.00 87.38 79 GLU A C 1
ATOM 615 O O . GLU A 1 79 ? -3.706 5.469 -9.351 1.00 87.38 79 GLU A O 1
ATOM 620 N N . ASN A 1 80 ? -4.939 5.135 -7.496 1.00 88.50 80 ASN A N 1
ATOM 621 C CA . ASN A 1 80 ? -4.093 5.920 -6.599 1.00 88.50 80 ASN A CA 1
ATOM 622 C C . ASN A 1 80 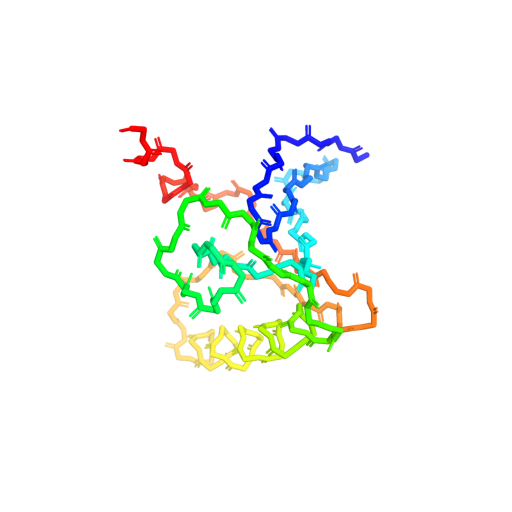? -2.893 5.152 -6.024 1.00 88.50 80 ASN A C 1
ATOM 624 O O . ASN A 1 80 ? -2.192 5.683 -5.155 1.00 88.50 80 ASN A O 1
ATOM 628 N N . ASN A 1 81 ? -2.638 3.918 -6.478 1.00 91.69 81 ASN A N 1
ATOM 629 C CA . ASN A 1 81 ? -1.550 3.072 -5.977 1.00 91.69 81 ASN A CA 1
ATOM 630 C C . ASN A 1 81 ? -1.535 2.951 -4.450 1.00 91.69 81 ASN A C 1
ATOM 632 O O . ASN A 1 81 ? -0.478 2.993 -3.814 1.00 91.69 81 ASN A O 1
ATOM 636 N N . SER A 1 82 ? -2.712 2.827 -3.839 1.00 92.06 82 SER A N 1
ATOM 637 C CA . SER A 1 82 ? -2.834 2.904 -2.390 1.00 92.06 82 SER A CA 1
ATOM 638 C C . SER A 1 82 ? -3.656 1.772 -1.794 1.00 92.06 82 SER A C 1
ATOM 640 O O . SER A 1 82 ? -4.609 1.278 -2.388 1.00 92.06 82 SER A O 1
ATOM 642 N N . LYS A 1 83 ? -3.256 1.340 -0.601 1.00 93.50 83 LYS A N 1
ATOM 643 C CA . LYS A 1 83 ? -3.938 0.319 0.193 1.00 93.50 83 LYS A CA 1
ATOM 644 C C . LYS A 1 83 ? -4.241 0.877 1.574 1.00 93.50 83 LYS A C 1
ATOM 646 O O . LYS A 1 83 ? -3.383 1.541 2.150 1.00 93.50 83 LYS A O 1
ATOM 651 N N . VAL A 1 84 ? -5.420 0.594 2.112 1.00 93.31 84 VAL A N 1
ATOM 652 C CA . VAL A 1 84 ? -5.784 0.934 3.489 1.00 93.31 84 VAL A CA 1
ATOM 653 C C . VAL A 1 84 ? -5.682 -0.308 4.361 1.00 93.31 84 VAL A C 1
ATOM 655 O O . VAL A 1 84 ? -6.281 -1.341 4.058 1.00 93.31 84 VAL A O 1
ATOM 658 N N . ASP A 1 85 ? -4.953 -0.165 5.464 1.00 91.38 85 ASP A N 1
ATOM 659 C CA . ASP A 1 85 ? -4.761 -1.186 6.482 1.00 91.38 85 ASP A CA 1
ATOM 660 C C . ASP A 1 85 ? -5.324 -0.748 7.835 1.00 91.38 85 ASP A C 1
ATOM 662 O O . ASP A 1 85 ? -5.199 0.402 8.261 1.00 91.38 85 ASP A O 1
ATOM 666 N N . ARG A 1 86 ? -5.949 -1.695 8.534 1.00 90.25 86 ARG A N 1
ATOM 667 C CA . ARG A 1 86 ? -6.539 -1.522 9.860 1.00 90.25 86 ARG A CA 1
ATOM 668 C C . ARG A 1 86 ? -5.438 -1.298 10.889 1.00 90.25 86 ARG A C 1
ATOM 670 O O . ARG A 1 86 ? -4.603 -2.173 11.110 1.00 90.25 86 ARG A O 1
ATOM 677 N N . GLY A 1 87 ? -5.472 -0.157 11.574 1.00 80.62 87 GLY A N 1
ATOM 678 C CA . GLY A 1 87 ? -4.430 0.195 12.548 1.00 80.62 87 GLY A CA 1
ATOM 679 C C . GLY A 1 87 ? -4.458 -0.606 13.849 1.00 80.62 87 GLY A C 1
ATOM 680 O O . GLY A 1 87 ? -3.471 -0.617 14.581 1.00 80.62 87 GLY A O 1
ATOM 681 N N . THR A 1 88 ? -5.558 -1.306 14.136 1.00 69.44 88 THR A N 1
ATOM 682 C CA . THR A 1 88 ? -5.683 -2.198 15.300 1.00 69.44 88 THR A CA 1
ATOM 683 C C . THR A 1 88 ? -4.920 -3.509 15.133 1.00 69.44 88 THR A C 1
ATOM 685 O O . THR A 1 88 ? -4.621 -4.171 16.127 1.00 69.44 88 THR A O 1
ATOM 688 N N . PHE A 1 89 ? -4.563 -3.884 13.902 1.00 60.59 89 PHE A N 1
ATOM 689 C CA . PHE A 1 89 ? -3.692 -5.025 13.664 1.00 60.59 89 PHE A CA 1
ATOM 690 C C . PHE A 1 89 ? -2.265 -4.599 14.009 1.00 60.59 89 PHE A C 1
ATOM 692 O O . PHE A 1 89 ? -1.711 -3.692 13.389 1.00 60.59 89 PHE A O 1
ATOM 699 N N . ARG A 1 90 ? -1.675 -5.211 15.041 1.00 52.72 90 ARG A N 1
ATOM 700 C CA . ARG A 1 90 ? -0.326 -4.877 15.512 1.00 52.72 90 ARG A CA 1
ATOM 701 C C . ARG A 1 90 ? 0.638 -4.998 14.322 1.00 52.72 90 ARG A C 1
ATOM 703 O O . ARG A 1 90 ? 0.959 -6.108 13.912 1.00 52.72 90 ARG A O 1
ATOM 710 N N . MET A 1 91 ? 1.097 -3.874 13.757 1.00 50.62 91 MET A N 1
ATOM 711 C CA . MET A 1 91 ? 2.172 -3.850 12.754 1.00 50.62 91 MET A CA 1
ATOM 712 C C . MET A 1 91 ? 3.510 -4.219 13.421 1.00 50.62 91 MET A C 1
ATOM 714 O O . MET A 1 91 ? 4.425 -3.399 13.506 1.00 50.62 91 MET A O 1
ATOM 718 N N . SER A 1 92 ? 3.634 -5.433 13.955 1.00 45.25 92 SER A N 1
ATOM 719 C CA . SER A 1 92 ? 4.916 -5.958 14.431 1.00 45.25 92 SER A CA 1
ATOM 720 C C . SER A 1 92 ? 5.874 -6.190 13.258 1.00 45.25 92 SER A C 1
ATOM 722 O O . SER A 1 92 ? 7.052 -5.873 13.376 1.00 45.25 92 SER A O 1
ATOM 724 N N . CYS A 1 93 ? 5.365 -6.583 12.082 1.00 45.28 93 CYS A N 1
ATOM 725 C CA . CYS A 1 93 ? 6.196 -6.862 10.903 1.00 45.28 93 CYS A CA 1
ATOM 726 C C . CYS A 1 93 ? 7.036 -5.679 10.393 1.00 45.28 93 CYS A C 1
ATOM 728 O O . CYS A 1 93 ? 8.059 -5.906 9.760 1.00 45.28 93 CYS A O 1
ATOM 730 N N . ALA A 1 94 ? 6.639 -4.425 10.635 1.00 43.47 94 ALA A N 1
ATOM 731 C CA . ALA A 1 94 ? 7.362 -3.265 10.099 1.00 43.47 94 ALA A CA 1
ATOM 732 C C . ALA A 1 94 ? 8.515 -2.777 10.997 1.00 43.47 94 ALA A C 1
ATOM 734 O O . ALA A 1 94 ? 9.300 -1.935 10.568 1.00 43.47 94 ALA A O 1
ATOM 735 N N . LYS A 1 95 ? 8.608 -3.252 12.248 1.00 40.31 95 LYS A N 1
ATOM 736 C CA . LYS A 1 95 ? 9.588 -2.753 13.232 1.00 40.31 95 LYS A CA 1
ATOM 737 C C . LYS A 1 95 ? 10.753 -3.703 13.505 1.00 40.31 95 LYS A C 1
ATOM 739 O O . LYS A 1 95 ? 11.708 -3.276 14.144 1.00 40.31 95 LYS A O 1
ATOM 744 N N . GLU A 1 96 ? 10.687 -4.947 13.037 1.00 34.28 96 GLU A N 1
ATOM 745 C CA . GLU A 1 96 ? 11.634 -6.005 13.4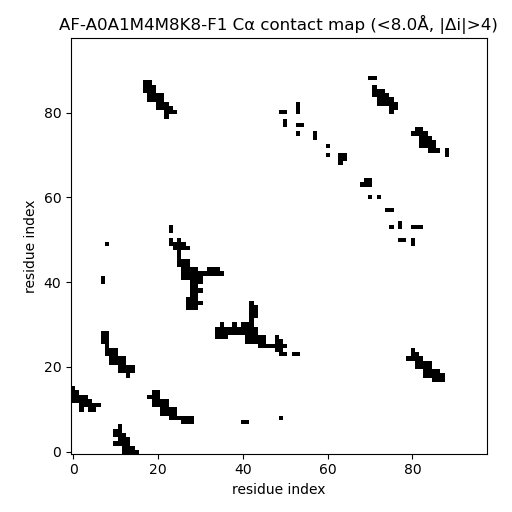30 1.00 34.28 96 GLU A CA 1
ATOM 746 C C . GLU A 1 96 ? 12.821 -6.216 12.479 1.00 34.28 96 GLU A C 1
ATOM 748 O O . GLU A 1 96 ? 13.656 -7.070 12.745 1.00 34.28 96 GLU A O 1
ATOM 753 N N . TYR A 1 97 ? 12.975 -5.404 11.431 1.00 33.34 97 TYR A N 1
ATOM 754 C CA . TYR A 1 97 ? 14.193 -5.404 10.613 1.00 33.34 97 TYR A CA 1
ATOM 755 C C . TYR A 1 97 ? 14.950 -4.086 10.804 1.00 33.34 97 TYR A C 1
ATOM 757 O O . TYR A 1 97 ? 14.784 -3.134 10.040 1.00 33.34 97 TYR A O 1
ATOM 765 N N . LYS A 1 98 ? 15.744 -4.033 11.877 1.00 35.56 98 LYS A N 1
ATOM 766 C CA . LYS A 1 98 ? 16.881 -3.122 12.036 1.00 35.56 98 LYS A CA 1
ATOM 767 C C . LYS A 1 98 ? 18.163 -3.934 12.011 1.00 35.56 98 LYS A C 1
ATOM 769 O O . LYS A 1 98 ? 18.143 -5.034 12.602 1.00 35.56 98 LYS A O 1
#

Nearest PDB structures (foldseek):
  2yzl-assembly1_A  TM=8.644E-01  e=5.069E-05  Methanocaldococcus jannaschii
  2z02-assembly1_B  TM=8.538E-01  e=1.274E-04  Methanocaldococcus jannaschii
  3bb7-assembly1_A  TM=3.031E-01  e=1.283E-01  Prevotella intermedia
  7ppo-assembly1_C  TM=6.473E-01  e=3.454E+00  Legionella pneumophila
  6k4l-assembly2_B  TM=5.773E-01  e=4.495E+00  Legionella pneumophila subsp. pneumophila str. Philadelphia 1